Protein AF-A0A2V6FYJ9-F1 (afdb_monomer_lite)

pLDDT: mean 81.9, std 20.02, range [34.25, 97.75]

Foldseek 3Di:
DDDDDDDDDDDDDDDPPPCPDPCPDPVNVVLVVVLVVLLVVLVPDDPVCVVPVSVVSNVVSVVD

Secondary structure (DSSP, 8-state):
-------PPPPP-S------SGGG-HHHHHHHHHHHHHHHHHTTS-GGGTTTHHHHHHHHHH--

Radius of gyration: 17.59 Å; chains: 1; bounding box: 40×25×40 Å

Sequence (64 aa):
MSYNVKKGKQTADGQRDKFRTFEDLDVYQVARGFRKKMYAVTRPLPDFEKYDLGSQIRRTAVSL

Structure (mmCIF, N/CA/C/O backbone):
data_AF-A0A2V6FYJ9-F1
#
_entry.id   AF-A0A2V6FYJ9-F1
#
loop_
_atom_site.group_PDB
_atom_site.id
_atom_site.type_symbol
_atom_site.label_atom_id
_atom_site.label_alt_id
_atom_site.label_comp_id
_atom_site.label_asym_id
_atom_site.label_entity_id
_atom_site.label_seq_id
_atom_site.pdbx_PDB_ins_code
_atom_site.Cartn_x
_atom_site.Cartn_y
_atom_site.Cartn_z
_atom_site.occupancy
_atom_site.B_iso_or_equiv
_atom_site.auth_seq_id
_atom_site.auth_comp_id
_atom_site.auth_asym_id
_atom_site.auth_atom_id
_atom_site.pdbx_PDB_model_num
ATOM 1 N N . MET A 1 1 ? -0.156 15.887 18.301 1.00 44.88 1 MET A N 1
ATOM 2 C CA . MET A 1 1 ? -1.420 16.114 17.569 1.00 44.88 1 MET A CA 1
ATOM 3 C C . MET A 1 1 ? -2.448 15.141 18.133 1.00 44.88 1 MET A C 1
ATOM 5 O O . MET A 1 1 ? -2.357 13.955 17.845 1.00 44.88 1 MET A O 1
ATOM 9 N N . SER A 1 2 ? -3.321 15.592 19.033 1.00 34.25 2 SER A N 1
ATOM 10 C CA . SER A 1 2 ? -4.225 14.718 19.797 1.00 34.25 2 SER A CA 1
ATOM 11 C C . SER A 1 2 ? -5.635 14.826 19.220 1.00 34.25 2 SER A C 1
ATOM 13 O O . SER A 1 2 ? -6.223 15.904 19.257 1.00 34.25 2 SER A O 1
ATOM 15 N N . TYR A 1 3 ? -6.168 13.743 18.653 1.00 48.53 3 TYR A N 1
ATOM 16 C CA . TYR A 1 3 ? -7.519 13.738 18.087 1.00 48.53 3 TYR A CA 1
ATOM 17 C C . TYR A 1 3 ? -8.554 13.467 19.184 1.00 48.53 3 TYR A C 1
ATOM 19 O O . TYR A 1 3 ? -8.515 12.439 19.857 1.00 48.53 3 TYR A O 1
ATOM 27 N N . ASN A 1 4 ? -9.474 14.413 19.368 1.00 55.34 4 ASN A N 1
ATOM 28 C CA . ASN A 1 4 ? -10.526 14.376 20.381 1.00 55.34 4 ASN A CA 1
ATOM 29 C C . ASN A 1 4 ? -11.773 13.692 19.790 1.00 55.34 4 ASN A C 1
ATOM 31 O O . ASN A 1 4 ? -12.532 14.315 19.047 1.00 55.34 4 ASN A O 1
ATOM 35 N N . VAL A 1 5 ? -11.983 12.404 20.073 1.00 59.75 5 VAL A N 1
ATOM 36 C CA . VAL A 1 5 ? -13.143 11.652 19.558 1.00 59.75 5 VAL A CA 1
ATOM 37 C C . VAL A 1 5 ? -14.275 11.685 20.591 1.00 59.75 5 VAL A C 1
ATOM 39 O O . VAL A 1 5 ? -14.170 11.091 21.665 1.00 59.75 5 VAL A O 1
ATOM 42 N N . LYS A 1 6 ? -15.376 12.384 20.277 1.00 56.47 6 LYS A N 1
ATOM 43 C CA . LYS A 1 6 ? -16.609 12.385 21.085 1.00 56.47 6 LYS A CA 1
ATOM 44 C C . LYS A 1 6 ? -17.251 10.989 21.049 1.00 56.47 6 LYS A C 1
ATOM 46 O O . LYS A 1 6 ? -17.606 10.500 19.981 1.00 56.47 6 LYS A O 1
ATOM 51 N N . LYS A 1 7 ? -17.419 10.352 22.214 1.00 49.97 7 LYS A N 1
ATOM 52 C CA . LYS A 1 7 ? -18.074 9.039 22.350 1.00 49.97 7 LYS A CA 1
ATOM 53 C C . LYS A 1 7 ? -19.593 9.172 22.187 1.00 49.97 7 LYS A C 1
ATOM 55 O O . LYS A 1 7 ? -20.259 9.736 23.052 1.00 49.97 7 LYS A O 1
ATOM 60 N N . GLY A 1 8 ? -20.135 8.636 21.095 1.00 48.44 8 GLY A N 1
ATOM 61 C CA . GLY A 1 8 ? -21.571 8.381 20.950 1.00 48.44 8 GLY A CA 1
ATOM 62 C C . GLY A 1 8 ? -22.030 7.250 21.881 1.00 48.44 8 GLY A C 1
ATOM 63 O O . GLY A 1 8 ? -21.292 6.291 22.108 1.00 48.44 8 GLY A O 1
ATOM 64 N N . LYS A 1 9 ? -23.237 7.381 22.445 1.00 44.50 9 LYS A N 1
ATOM 65 C CA . LYS A 1 9 ? -23.894 6.393 23.322 1.00 44.50 9 LYS A CA 1
ATOM 66 C C . LYS A 1 9 ? -24.043 5.047 22.595 1.00 44.50 9 LYS A C 1
ATOM 68 O O . LYS A 1 9 ? -24.745 4.976 21.594 1.00 44.50 9 LYS A O 1
ATOM 73 N N . GLN A 1 10 ? -23.422 3.994 23.123 1.00 55.44 10 GLN A N 1
ATOM 74 C CA . GLN A 1 10 ? -23.609 2.613 22.672 1.00 55.44 10 GLN A CA 1
ATOM 75 C C . GLN A 1 10 ? -24.601 1.909 23.605 1.00 55.44 10 GLN A C 1
ATOM 77 O O . GLN A 1 10 ? -24.357 1.799 24.807 1.00 55.44 10 GLN A O 1
ATOM 82 N N . THR A 1 11 ? -25.728 1.467 23.053 1.00 42.56 11 THR A N 1
ATOM 83 C CA . THR A 1 11 ? -26.708 0.593 23.706 1.00 42.56 11 THR A CA 1
ATOM 84 C C . THR A 1 11 ? -26.188 -0.847 23.774 1.00 42.56 11 THR A C 1
ATOM 86 O O . THR A 1 11 ? -25.467 -1.325 22.891 1.00 42.56 11 THR A O 1
ATOM 89 N N . ALA A 1 12 ? -26.496 -1.495 24.896 1.00 54.75 12 ALA A N 1
ATOM 90 C CA . ALA A 1 12 ? -25.941 -2.764 25.343 1.00 54.75 12 ALA A CA 1
ATOM 91 C C . ALA A 1 12 ? -26.361 -3.945 24.460 1.00 54.75 12 ALA A C 1
ATOM 93 O O . ALA A 1 12 ? -27.537 -4.074 24.156 1.00 54.75 12 ALA A O 1
ATOM 94 N N . ASP A 1 13 ? -25.398 -4.804 24.109 1.00 41.09 13 ASP A N 1
ATOM 95 C CA . ASP A 1 13 ? -25.623 -6.246 23.957 1.00 41.09 13 ASP A CA 1
ATOM 96 C C . ASP A 1 13 ? -24.286 -7.003 23.952 1.00 41.09 13 ASP A C 1
ATOM 98 O O . ASP A 1 13 ? -23.374 -6.639 23.209 1.00 41.09 13 ASP A O 1
ATOM 102 N N . GLY A 1 14 ? -24.196 -8.022 24.816 1.00 43.66 14 GLY A N 1
ATOM 103 C CA . GLY A 1 14 ? -23.235 -9.136 24.810 1.00 43.66 14 GLY A CA 1
ATOM 104 C C . GLY A 1 14 ? -21.746 -8.790 24.811 1.00 43.66 14 GLY A C 1
ATOM 105 O O . GLY A 1 14 ? -21.183 -8.612 23.744 1.00 43.66 14 GLY A O 1
ATOM 106 N N . GLN A 1 15 ? -21.119 -8.739 25.998 1.00 54.47 15 GLN A N 1
ATOM 107 C CA . GLN A 1 15 ? -19.664 -8.835 26.254 1.00 54.47 15 GLN A CA 1
ATOM 108 C C . GLN A 1 15 ? -18.754 -8.421 25.075 1.00 54.47 15 GLN A C 1
ATOM 110 O O . GLN A 1 15 ? -17.900 -9.177 24.626 1.00 54.47 15 GLN A O 1
ATOM 115 N N . ARG A 1 16 ? -18.959 -7.211 24.544 1.00 54.78 16 ARG A N 1
ATOM 116 C CA . ARG A 1 16 ? -18.126 -6.667 23.473 1.00 54.78 16 ARG A CA 1
ATOM 117 C C . ARG A 1 16 ? -16.813 -6.280 24.123 1.00 54.78 16 ARG A C 1
ATOM 119 O O . ARG A 1 16 ? -16.813 -5.374 24.964 1.00 54.78 16 ARG A O 1
ATOM 126 N N . ASP A 1 17 ? -15.727 -6.964 23.770 1.00 62.91 17 ASP A N 1
ATOM 127 C CA . ASP A 1 17 ? -14.389 -6.462 24.058 1.00 62.91 17 ASP A CA 1
ATOM 128 C C . ASP A 1 17 ? -14.372 -4.999 23.623 1.00 62.91 17 ASP A C 1
ATOM 130 O O . ASP A 1 17 ? -14.633 -4.660 22.467 1.00 62.91 17 ASP A O 1
ATOM 134 N N . LYS A 1 18 ? -14.243 -4.100 24.602 1.00 69.38 18 LYS A N 1
ATOM 135 C CA . LYS A 1 18 ? -14.338 -2.666 24.348 1.00 69.38 18 LYS A CA 1
ATOM 136 C C . LYS A 1 18 ? -13.197 -2.322 23.402 1.00 69.38 18 LYS A C 1
ATOM 138 O O . LYS A 1 18 ? -12.062 -2.266 23.867 1.00 69.38 18 LYS A O 1
ATOM 143 N N . PHE A 1 19 ? -13.497 -2.059 22.129 1.00 76.00 19 PHE A N 1
ATOM 144 C CA . PHE A 1 19 ? -12.538 -1.477 21.193 1.00 76.00 19 PHE A CA 1
ATOM 145 C C . PHE A 1 19 ? -11.949 -0.221 21.849 1.00 76.00 19 PHE A C 1
ATOM 147 O O . PHE A 1 19 ? -12.671 0.741 22.137 1.00 76.00 19 PHE A O 1
ATOM 154 N N . ARG A 1 20 ? -10.658 -0.263 22.185 1.00 83.44 20 ARG A N 1
ATOM 155 C CA . ARG A 1 20 ? -9.955 0.829 22.871 1.00 83.44 20 ARG A CA 1
ATOM 156 C C . ARG A 1 20 ? -9.360 1.783 21.848 1.00 83.44 20 ARG A C 1
ATOM 158 O O . ARG A 1 20 ? -9.335 2.990 22.084 1.00 83.44 20 ARG A O 1
ATOM 165 N N . THR A 1 21 ? -8.917 1.239 20.718 1.00 91.31 21 THR A N 1
ATOM 166 C CA . THR A 1 21 ? -8.316 1.963 19.599 1.00 91.31 21 THR A CA 1
ATOM 167 C C . THR A 1 21 ? -8.823 1.423 18.260 1.00 91.31 21 THR A C 1
ATOM 169 O O . THR A 1 21 ? -9.473 0.381 18.197 1.00 91.31 21 THR A O 1
ATOM 172 N N . PHE A 1 22 ? -8.514 2.123 17.165 1.00 89.69 22 PHE A N 1
ATOM 173 C CA . PHE A 1 22 ? -8.797 1.618 15.818 1.00 89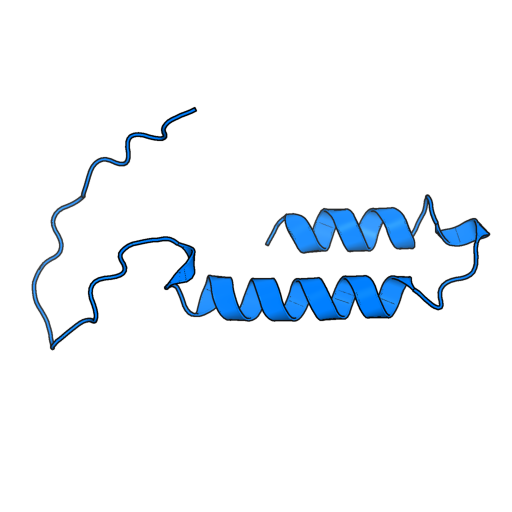.69 22 PHE A CA 1
ATOM 174 C C . PHE A 1 22 ? -8.002 0.343 15.493 1.00 89.69 22 PHE A C 1
ATOM 176 O O . PHE A 1 22 ? -8.412 -0.405 14.613 1.00 89.69 22 PHE A O 1
ATOM 183 N N . GLU A 1 23 ? -6.889 0.084 16.193 1.00 91.81 23 GLU A N 1
ATOM 184 C CA . GLU A 1 23 ? -6.055 -1.100 15.965 1.00 91.81 23 GLU A CA 1
ATOM 185 C C . GLU A 1 23 ? -6.751 -2.397 16.386 1.00 91.81 23 GLU A C 1
ATOM 187 O O . GLU A 1 23 ? -6.472 -3.460 15.829 1.00 91.81 23 GLU A O 1
ATOM 192 N N . ASP A 1 24 ? -7.706 -2.287 17.311 1.00 91.12 24 ASP A N 1
ATOM 193 C CA . ASP A 1 24 ? -8.509 -3.405 17.800 1.00 91.12 24 ASP A CA 1
ATOM 194 C C . ASP A 1 24 ? -9.595 -3.818 16.794 1.00 91.12 24 ASP A C 1
ATOM 196 O O . ASP A 1 24 ? -10.194 -4.878 16.942 1.00 91.12 24 ASP A O 1
ATOM 200 N N . LEU A 1 25 ? -9.873 -2.998 15.773 1.00 92.00 25 LEU A N 1
ATOM 201 C CA . LEU A 1 25 ? -10.889 -3.310 14.773 1.00 92.00 25 LEU A CA 1
ATOM 202 C C . LEU A 1 25 ? -10.394 -4.430 13.851 1.00 92.00 25 LEU A C 1
ATOM 204 O O . LEU A 1 25 ? -9.363 -4.282 13.191 1.00 92.00 25 LEU A O 1
ATOM 208 N N . ASP A 1 26 ? -11.178 -5.499 13.705 1.00 93.38 26 ASP A N 1
ATOM 209 C CA . ASP A 1 26 ? -10.865 -6.609 12.789 1.00 93.38 26 ASP A CA 1
ATOM 210 C C . ASP A 1 26 ? -10.570 -6.114 11.368 1.00 93.38 26 ASP A C 1
ATOM 212 O O . ASP A 1 26 ? -9.594 -6.524 10.737 1.00 93.38 26 ASP A O 1
ATOM 216 N N . VAL A 1 27 ? -11.365 -5.154 10.880 1.00 93.69 27 VAL A N 1
ATOM 217 C CA . VAL A 1 27 ? -11.162 -4.544 9.558 1.00 93.69 27 VAL A CA 1
ATOM 218 C C . VAL A 1 27 ? -9.799 -3.861 9.444 1.00 93.69 27 VAL A C 1
ATOM 220 O O . VAL A 1 27 ? -9.136 -4.002 8.419 1.00 93.69 27 VAL A O 1
ATOM 223 N N . TYR A 1 28 ? -9.329 -3.192 10.502 1.00 94.19 28 TYR A N 1
ATOM 224 C CA . TYR A 1 28 ? -8.009 -2.566 10.510 1.00 94.19 28 TYR A CA 1
ATOM 225 C C . TYR A 1 28 ? -6.898 -3.617 10.490 1.00 94.19 28 TYR A C 1
ATOM 227 O O . TYR A 1 28 ? -5.923 -3.480 9.748 1.00 94.19 28 TYR A O 1
ATOM 235 N N . GLN A 1 29 ? -7.034 -4.690 11.270 1.00 94.88 29 GLN A N 1
ATOM 236 C CA . GLN A 1 29 ? -6.048 -5.770 11.294 1.00 94.88 29 GLN A CA 1
ATOM 237 C C . GLN A 1 29 ? -5.936 -6.453 9.924 1.00 94.88 29 GLN A C 1
ATOM 239 O O . GLN A 1 29 ? -4.824 -6.657 9.417 1.00 94.88 29 GLN A O 1
ATOM 244 N N . VAL A 1 30 ? -7.078 -6.727 9.284 1.00 96.50 30 VAL A N 1
ATOM 245 C CA . VAL A 1 30 ? -7.154 -7.283 7.927 1.00 96.50 30 VAL A CA 1
ATOM 246 C C . VAL A 1 30 ? -6.553 -6.317 6.904 1.00 96.50 30 VAL A C 1
ATOM 248 O O . VAL A 1 30 ? -5.689 -6.726 6.123 1.00 96.50 30 VAL A O 1
ATOM 251 N N . AL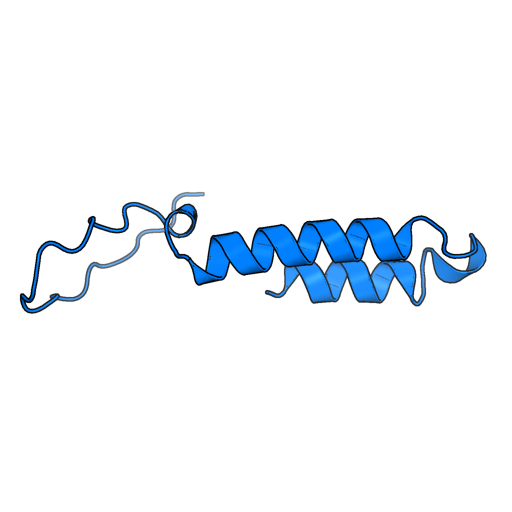A A 1 31 ? -6.919 -5.032 6.941 1.00 96.69 31 ALA A N 1
ATOM 252 C CA . ALA A 1 31 ? -6.375 -4.001 6.054 1.00 96.69 31 ALA A CA 1
ATOM 253 C C . ALA A 1 31 ? -4.854 -3.852 6.215 1.00 96.69 31 ALA A C 1
ATOM 255 O O . ALA A 1 31 ? -4.110 -3.821 5.233 1.00 96.69 31 ALA A O 1
ATOM 256 N N . ARG A 1 32 ? -4.342 -3.871 7.452 1.00 96.06 32 ARG A N 1
ATOM 257 C CA . ARG A 1 32 ? -2.900 -3.843 7.737 1.00 96.06 32 ARG A CA 1
ATOM 258 C C . ARG A 1 32 ? -2.186 -5.067 7.165 1.00 96.06 32 ARG A C 1
ATOM 260 O O . ARG A 1 32 ? -1.077 -4.935 6.637 1.00 96.06 32 ARG A O 1
ATOM 267 N N . GLY A 1 33 ? -2.794 -6.248 7.269 1.00 97.00 33 GLY A N 1
ATOM 268 C CA . GLY A 1 33 ? -2.300 -7.477 6.646 1.00 97.00 33 GLY A CA 1
ATOM 269 C C . GLY A 1 33 ? -2.271 -7.379 5.119 1.00 97.00 33 GLY A C 1
ATOM 270 O O . GLY A 1 33 ? -1.257 -7.702 4.496 1.00 97.00 33 GLY A O 1
ATOM 271 N N . PHE A 1 34 ? -3.342 -6.860 4.519 1.00 96.75 34 PHE A N 1
ATOM 272 C CA . PHE A 1 34 ? -3.440 -6.615 3.083 1.00 96.75 34 PHE A CA 1
ATOM 273 C C . PHE A 1 34 ? -2.368 -5.633 2.595 1.00 96.75 34 PHE A C 1
ATOM 275 O O . PHE A 1 34 ? -1.633 -5.940 1.656 1.00 96.75 34 PHE A O 1
ATOM 282 N N . ARG A 1 35 ? -2.173 -4.510 3.297 1.00 96.38 35 ARG A N 1
ATOM 283 C CA . ARG A 1 35 ? -1.124 -3.530 2.990 1.00 96.38 35 ARG A CA 1
ATOM 284 C C . ARG A 1 35 ? 0.254 -4.182 2.934 1.00 96.38 35 ARG A C 1
ATOM 286 O O . ARG A 1 35 ? 0.985 -3.976 1.973 1.00 96.38 35 ARG A O 1
ATOM 293 N N . LYS A 1 36 ? 0.613 -5.024 3.910 1.00 96.50 36 LYS A N 1
ATOM 294 C CA . LYS A 1 36 ? 1.905 -5.741 3.893 1.00 96.50 36 LYS A CA 1
ATOM 295 C C . LYS A 1 36 ? 2.079 -6.598 2.635 1.00 96.50 36 LYS A C 1
ATOM 297 O O . LYS A 1 36 ? 3.156 -6.584 2.041 1.00 96.50 36 LYS A O 1
ATOM 302 N N . LYS A 1 37 ? 1.024 -7.302 2.211 1.00 97.75 37 LYS A N 1
ATOM 303 C CA . LYS A 1 37 ? 1.038 -8.099 0.974 1.00 97.75 37 LYS A CA 1
ATOM 304 C C . LYS A 1 37 ? 1.232 -7.214 -0.258 1.00 97.75 37 LYS A C 1
ATOM 306 O O . LYS A 1 37 ? 2.040 -7.555 -1.111 1.00 97.75 37 LYS A O 1
ATOM 311 N N . MET A 1 38 ? 0.583 -6.052 -0.319 1.00 96.88 38 MET A N 1
ATOM 312 C CA . MET A 1 38 ? 0.758 -5.109 -1.432 1.00 96.88 38 MET A CA 1
ATOM 313 C C . MET A 1 38 ? 2.193 -4.590 -1.536 1.00 96.88 38 MET A C 1
ATOM 315 O O . MET A 1 38 ? 2.763 -4.577 -2.623 1.00 96.88 38 MET A O 1
ATOM 319 N N . TYR A 1 39 ? 2.837 -4.258 -0.414 1.00 94.94 39 TYR A N 1
ATOM 320 C CA . TYR A 1 39 ? 4.258 -3.894 -0.432 1.00 94.94 39 TYR A CA 1
ATOM 321 C C . TYR A 1 39 ? 5.133 -5.041 -0.957 1.00 94.94 39 TYR A C 1
ATOM 323 O O . TYR A 1 39 ? 6.051 -4.785 -1.735 1.00 94.94 39 TYR A O 1
ATOM 331 N N . ALA A 1 40 ? 4.833 -6.292 -0.589 1.00 96.88 40 ALA A N 1
ATOM 332 C CA . ALA A 1 40 ? 5.540 -7.461 -1.109 1.00 96.88 40 ALA A CA 1
ATOM 333 C C . ALA A 1 40 ? 5.345 -7.648 -2.625 1.00 96.88 40 ALA A C 1
ATOM 335 O O . ALA A 1 40 ? 6.321 -7.929 -3.311 1.00 96.88 40 ALA A O 1
ATOM 336 N N . VAL A 1 41 ? 4.140 -7.410 -3.156 1.00 95.75 41 VAL A N 1
ATOM 337 C CA . VAL A 1 41 ? 3.855 -7.449 -4.605 1.00 95.75 41 VAL A CA 1
ATOM 338 C C . VAL A 1 41 ? 4.637 -6.379 -5.370 1.00 95.75 41 VAL A C 1
ATOM 340 O O . VAL A 1 41 ? 5.069 -6.628 -6.489 1.00 95.75 41 VAL A O 1
ATOM 343 N N . THR A 1 42 ? 4.879 -5.207 -4.772 1.00 95.88 42 THR A N 1
ATOM 344 C CA . THR A 1 42 ? 5.664 -4.152 -5.441 1.00 95.88 42 THR A CA 1
ATOM 345 C C . THR A 1 42 ? 7.175 -4.385 -5.449 1.00 95.88 42 THR A C 1
ATOM 347 O O . THR A 1 42 ? 7.871 -3.711 -6.199 1.00 95.88 42 THR A O 1
ATOM 350 N N . ARG A 1 43 ? 7.703 -5.295 -4.617 1.00 93.56 43 ARG A N 1
ATOM 351 C CA . ARG A 1 43 ? 9.152 -5.552 -4.509 1.00 93.56 43 ARG A CA 1
ATOM 352 C C . ARG A 1 43 ? 9.791 -6.157 -5.766 1.00 93.56 43 ARG A C 1
ATOM 354 O O . ARG A 1 43 ? 10.868 -5.692 -6.108 1.00 93.56 43 ARG A O 1
ATOM 361 N N . PRO A 1 44 ? 9.202 -7.175 -6.422 1.00 96.81 44 PRO A N 1
ATOM 362 C CA . PRO A 1 44 ? 9.782 -7.770 -7.626 1.00 96.81 44 PRO A CA 1
ATOM 363 C C . PRO A 1 44 ? 9.481 -6.987 -8.912 1.00 96.81 44 PRO A C 1
ATOM 365 O O . PRO A 1 44 ? 9.841 -7.457 -9.988 1.00 96.81 44 PRO A O 1
ATOM 368 N N . LEU A 1 45 ? 8.790 -5.841 -8.840 1.00 95.75 45 LEU A N 1
ATOM 369 C CA . LEU A 1 45 ? 8.533 -5.033 -10.030 1.00 95.75 45 LEU A CA 1
ATOM 370 C C . LEU A 1 45 ? 9.852 -4.483 -10.601 1.00 95.75 45 LEU A C 1
ATOM 372 O O . LEU A 1 45 ? 10.750 -4.154 -9.822 1.00 95.75 45 LEU A O 1
ATOM 376 N N . PRO A 1 46 ? 9.966 -4.339 -11.933 1.00 96.56 46 PRO A N 1
ATOM 377 C CA . PRO A 1 46 ? 11.123 -3.702 -12.549 1.00 96.56 46 PRO A CA 1
ATOM 378 C C . PRO A 1 46 ? 11.352 -2.281 -12.022 1.00 96.56 46 PRO A C 1
ATOM 380 O O . PRO A 1 46 ? 10.400 -1.569 -11.700 1.00 96.56 46 PRO A O 1
ATOM 383 N N . ASP A 1 47 ? 12.605 -1.824 -12.006 1.00 95.25 47 ASP A N 1
ATOM 384 C CA . ASP A 1 47 ? 12.957 -0.501 -11.468 1.00 95.25 47 ASP A CA 1
ATOM 385 C C . ASP A 1 47 ? 12.223 0.658 -12.161 1.00 95.25 47 ASP A C 1
ATOM 387 O O . ASP A 1 47 ? 11.913 1.667 -11.521 1.00 95.25 47 ASP A O 1
ATOM 391 N N . PHE A 1 48 ? 11.883 0.510 -13.446 1.00 95.25 48 PHE A N 1
ATOM 392 C CA . PHE A 1 48 ? 11.120 1.520 -14.184 1.00 95.25 48 PHE A CA 1
ATOM 393 C C . PHE A 1 48 ? 9.676 1.688 -13.670 1.00 95.25 48 PHE A C 1
ATOM 395 O O . PHE A 1 48 ? 9.110 2.768 -13.809 1.00 95.25 48 PHE A O 1
ATOM 402 N N . GLU A 1 49 ? 9.109 0.693 -12.978 1.00 95.44 49 GLU A N 1
ATOM 403 C CA . GLU A 1 49 ? 7.775 0.762 -12.354 1.00 95.44 49 GLU A CA 1
ATOM 404 C C . GLU A 1 49 ? 7.783 1.424 -10.971 1.00 95.44 49 GLU A C 1
ATOM 406 O O . GLU A 1 49 ? 6.734 1.634 -10.351 1.00 95.44 49 GLU A O 1
ATOM 411 N N . LYS A 1 50 ? 8.962 1.761 -10.432 1.00 90.81 50 LYS A N 1
ATOM 412 C CA . LYS A 1 50 ? 9.112 2.266 -9.058 1.00 90.81 50 LYS A CA 1
ATOM 413 C C . LYS A 1 50 ? 8.232 3.484 -8.773 1.00 90.81 50 LYS A C 1
ATOM 415 O O . LYS A 1 50 ? 7.668 3.582 -7.671 1.00 90.81 50 LYS A O 1
ATOM 420 N N . TYR A 1 51 ? 8.159 4.399 -9.740 1.00 92.06 51 TYR A N 1
ATOM 421 C CA . TYR A 1 51 ? 7.398 5.646 -9.661 1.00 92.06 51 TYR A CA 1
ATOM 422 C C . TYR A 1 51 ? 6.038 5.570 -10.354 1.00 92.06 51 TYR A C 1
ATOM 424 O O . TYR A 1 51 ? 5.176 6.384 -10.027 1.00 92.06 51 TYR A O 1
ATOM 432 N N . ASP A 1 52 ? 5.815 4.573 -11.207 1.00 93.94 52 ASP A N 1
ATOM 433 C CA . ASP A 1 52 ? 4.514 4.314 -11.811 1.00 93.94 52 ASP A CA 1
ATOM 434 C C . ASP A 1 52 ? 3.724 3.304 -10.962 1.00 93.94 52 ASP A C 1
ATOM 436 O O . ASP A 1 52 ? 3.351 3.630 -9.822 1.00 93.94 52 ASP A O 1
ATOM 440 N N . LEU A 1 53 ? 3.538 2.067 -11.435 1.00 95.69 53 LEU A N 1
ATOM 441 C CA . LEU A 1 53 ? 2.675 1.071 -10.804 1.00 95.69 53 LEU A CA 1
ATOM 442 C C . LEU A 1 53 ? 3.034 0.814 -9.335 1.00 95.69 53 LEU A C 1
ATOM 444 O O . LEU A 1 53 ? 2.161 0.755 -8.464 1.00 95.69 53 LEU A O 1
ATOM 448 N N . GLY A 1 54 ? 4.328 0.726 -9.022 1.00 96.12 54 GLY A N 1
ATOM 449 C CA . GLY A 1 54 ? 4.797 0.496 -7.660 1.00 96.12 54 GLY A CA 1
ATOM 450 C C . GLY A 1 54 ? 4.393 1.618 -6.699 1.00 96.12 54 GLY A C 1
ATOM 451 O O . GLY A 1 54 ? 4.033 1.352 -5.549 1.00 96.12 54 GLY A O 1
ATOM 452 N N . SER A 1 55 ? 4.429 2.877 -7.146 1.00 94.69 55 SER A N 1
ATOM 453 C CA . SER A 1 55 ? 4.042 4.019 -6.310 1.00 94.69 55 SER A CA 1
ATOM 454 C C . SER A 1 55 ? 2.526 4.102 -6.130 1.00 94.69 55 SER A C 1
ATOM 456 O O . SER A 1 55 ? 2.061 4.384 -5.022 1.00 94.69 55 SER A O 1
ATOM 458 N N . GLN A 1 56 ? 1.766 3.789 -7.182 1.00 96.50 56 GLN A N 1
ATOM 459 C CA . GLN A 1 56 ? 0.307 3.758 -7.155 1.00 96.50 56 GLN A CA 1
ATOM 460 C C . GLN A 1 56 ? -0.209 2.689 -6.185 1.00 96.50 56 GLN A C 1
ATOM 462 O O . GLN A 1 56 ? -0.969 3.015 -5.274 1.00 96.50 56 GLN A O 1
ATOM 467 N N . ILE A 1 57 ? 0.285 1.448 -6.286 1.00 96.25 57 ILE A N 1
A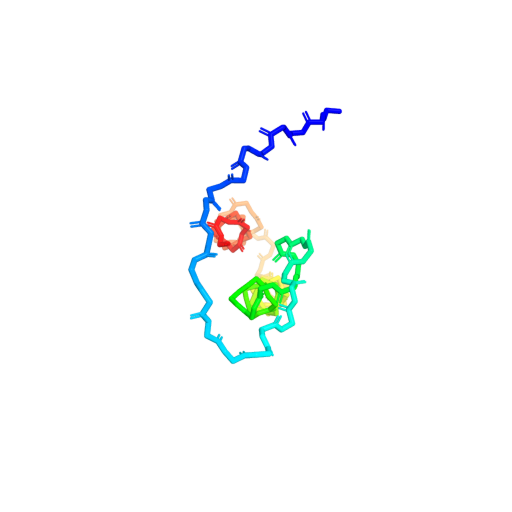TOM 468 C CA . ILE A 1 57 ? -0.119 0.341 -5.403 1.00 96.25 57 ILE A CA 1
ATOM 469 C C . ILE A 1 57 ? 0.134 0.684 -3.930 1.00 96.25 57 ILE A C 1
ATOM 471 O O . ILE A 1 57 ? -0.749 0.500 -3.092 1.00 96.25 57 ILE A O 1
ATOM 475 N N . ARG A 1 58 ? 1.320 1.213 -3.594 1.00 94.88 58 ARG A N 1
ATOM 476 C CA . ARG A 1 58 ? 1.651 1.568 -2.202 1.00 94.88 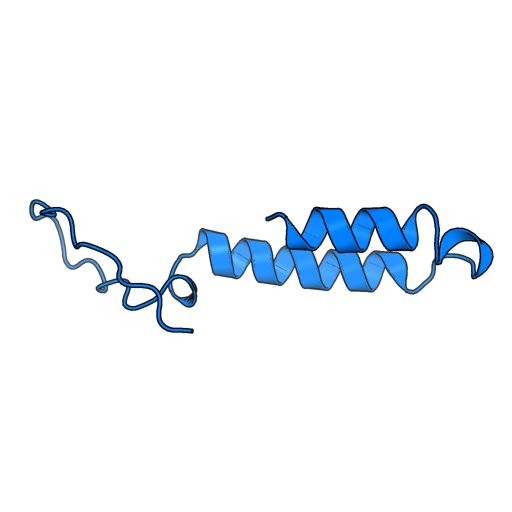58 ARG A CA 1
ATOM 477 C C . ARG A 1 58 ? 0.737 2.662 -1.652 1.00 94.88 58 ARG A C 1
ATOM 479 O O . ARG A 1 58 ? 0.305 2.548 -0.509 1.00 94.88 58 ARG A O 1
ATOM 486 N N . ARG A 1 59 ? 0.432 3.699 -2.443 1.00 95.44 59 ARG A N 1
ATOM 487 C CA . ARG A 1 59 ? -0.463 4.791 -2.016 1.00 95.44 59 ARG A CA 1
ATOM 488 C C . ARG A 1 59 ? -1.894 4.301 -1.824 1.00 95.44 59 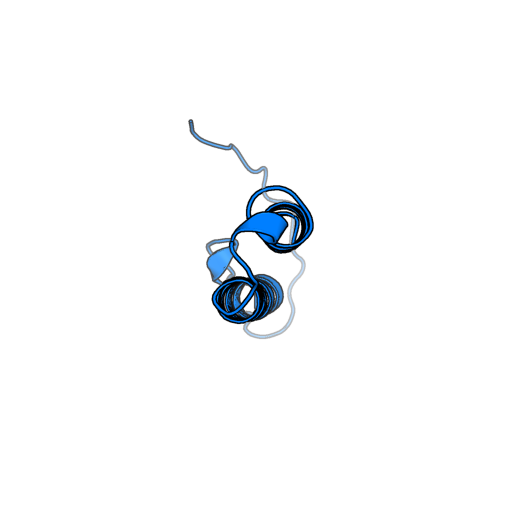ARG A C 1
ATOM 490 O O . ARG A 1 59 ? -2.469 4.544 -0.768 1.00 95.44 59 ARG A O 1
ATOM 497 N N . THR A 1 60 ? -2.431 3.553 -2.784 1.00 95.62 60 THR A N 1
ATOM 498 C CA . THR A 1 60 ? -3.786 2.994 -2.687 1.00 95.62 60 THR A CA 1
ATOM 499 C C . THR A 1 60 ? -3.911 2.044 -1.496 1.00 95.62 60 THR A C 1
ATOM 501 O O . THR A 1 60 ? -4.880 2.125 -0.751 1.00 95.62 60 THR A O 1
ATOM 504 N N . ALA A 1 61 ? -2.896 1.213 -1.231 1.00 95.31 61 ALA A N 1
ATOM 505 C CA . ALA A 1 61 ? -2.893 0.299 -0.088 1.00 95.31 61 ALA A CA 1
ATOM 506 C C . ALA A 1 61 ? -2.852 0.996 1.287 1.00 95.31 61 ALA A C 1
ATOM 508 O O . ALA A 1 61 ? -3.180 0.370 2.292 1.00 95.31 61 ALA A O 1
ATOM 5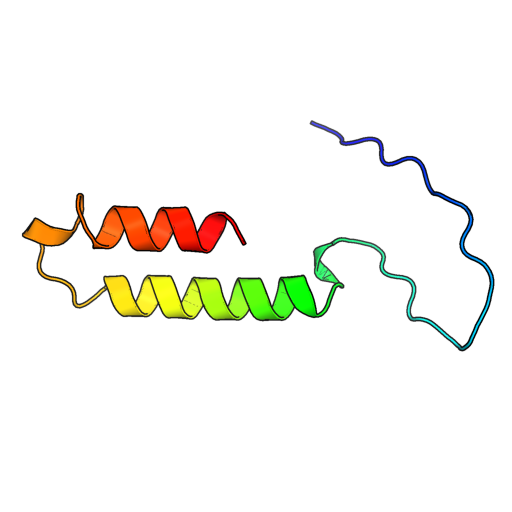09 N N . VAL A 1 62 ? -2.409 2.256 1.359 1.00 93.44 62 VAL A N 1
ATOM 510 C CA . VAL A 1 62 ? -2.434 3.070 2.590 1.00 93.44 62 VAL A CA 1
ATOM 511 C C . VAL A 1 62 ? -3.778 3.782 2.773 1.00 93.44 62 VAL A C 1
ATOM 513 O O . VAL A 1 62 ? -4.095 4.180 3.887 1.00 93.44 62 VAL A O 1
ATOM 516 N N . SER A 1 63 ? -4.576 3.912 1.712 1.00 92.25 63 SER A N 1
ATOM 517 C CA . SER A 1 63 ? -5.906 4.533 1.751 1.00 92.25 63 SER A CA 1
ATOM 518 C C . SER A 1 63 ? -7.011 3.615 2.308 1.00 92.25 63 SER A C 1
ATOM 520 O O . SER A 1 63 ? -8.178 4.005 2.280 1.00 92.25 63 SER A O 1
ATOM 522 N N . LEU A 1 64 ? -6.650 2.410 2.763 1.00 83.31 64 LEU A N 1
ATOM 523 C CA . LEU A 1 64 ? -7.517 1.415 3.406 1.00 83.31 64 LEU A CA 1
ATOM 524 C C . LEU A 1 64 ? -7.411 1.523 4.929 1.00 83.31 64 LEU A C 1
ATOM 526 O O . LEU A 1 64 ? -8.471 1.485 5.586 1.00 83.31 64 LEU A O 1
#